Protein AF-A0A2S1QXZ1-F1 (afdb_monomer)

pLDDT: mean 86.55, std 16.39, range [39.97, 98.62]

Structure (mmCIF, N/CA/C/O backbone):
data_AF-A0A2S1QXZ1-F1
#
_entry.id   AF-A0A2S1QXZ1-F1
#
loop_
_atom_site.group_PDB
_atom_site.id
_atom_site.type_symbol
_atom_site.label_atom_id
_atom_site.label_alt_id
_atom_site.label_comp_id
_atom_site.label_asym_id
_atom_site.label_entity_id
_atom_site.label_seq_id
_atom_site.pdbx_PDB_ins_code
_atom_site.Cartn_x
_atom_site.Cartn_y
_atom_site.Cartn_z
_atom_site.occupancy
_atom_site.B_iso_or_equiv
_atom_site.auth_seq_id
_atom_site.auth_comp_id
_atom_site.auth_asym_id
_atom_site.auth_atom_id
_atom_site.pdbx_PDB_model_num
ATOM 1 N N . MET A 1 1 ? -5.446 31.693 -59.167 1.00 41.53 1 MET A N 1
ATOM 2 C CA . MET A 1 1 ? -4.402 30.738 -58.726 1.00 41.53 1 MET A CA 1
ATOM 3 C C . MET A 1 1 ? -4.075 31.096 -57.277 1.00 41.53 1 MET A C 1
ATOM 5 O O . MET A 1 1 ? -3.533 32.164 -57.066 1.00 41.53 1 MET A O 1
ATOM 9 N N . LYS A 1 2 ? -4.821 30.579 -56.292 1.00 39.97 2 LYS A N 1
ATOM 10 C CA . LYS A 1 2 ? -4.538 29.397 -55.444 1.00 39.97 2 LYS A CA 1
ATOM 11 C C . LYS A 1 2 ? -3.137 29.384 -54.799 1.00 39.97 2 LYS A C 1
ATOM 13 O O . LYS A 1 2 ? -2.196 29.032 -55.491 1.00 39.97 2 LYS A O 1
ATOM 18 N N . ALA A 1 3 ? -3.135 29.653 -53.481 1.00 48.12 3 ALA A N 1
ATOM 19 C CA . ALA A 1 3 ? -2.225 29.209 -5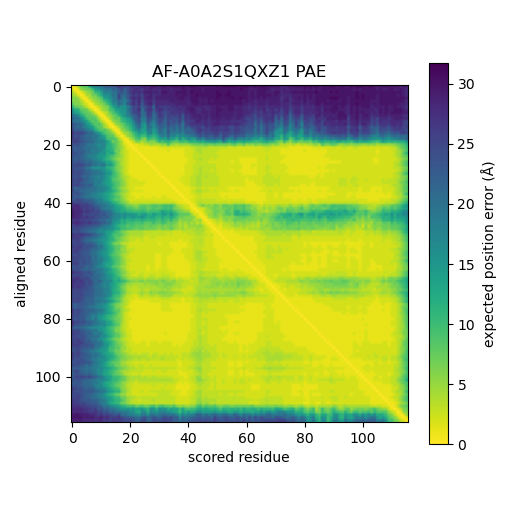2.405 1.00 48.12 3 ALA A CA 1
ATOM 20 C C . ALA A 1 3 ? -0.725 29.562 -52.553 1.00 48.12 3 ALA A C 1
ATOM 22 O O . ALA A 1 3 ? -0.157 29.473 -53.624 1.00 48.12 3 ALA A O 1
ATOM 23 N N . LEU A 1 4 ? -0.006 29.965 -51.503 1.00 47.50 4 LEU A N 1
ATOM 24 C CA . LEU A 1 4 ? 0.297 29.094 -50.370 1.00 47.50 4 LEU A CA 1
ATOM 25 C C . LEU A 1 4 ? 0.795 29.924 -49.175 1.00 47.50 4 LEU A C 1
ATOM 27 O O . LEU A 1 4 ? 1.875 30.509 -49.207 1.00 47.50 4 LEU A O 1
ATOM 31 N N . LEU A 1 5 ? -0.010 29.961 -48.117 1.00 52.53 5 LEU A N 1
ATOM 32 C CA . LEU A 1 5 ? 0.361 30.482 -46.807 1.00 52.53 5 LEU A CA 1
ATOM 33 C C . LEU A 1 5 ? 1.193 29.381 -46.137 1.00 52.53 5 LEU A C 1
ATOM 35 O O . LEU A 1 5 ? 0.635 28.396 -45.657 1.00 52.53 5 LEU A O 1
ATOM 39 N N . ILE A 1 6 ? 2.523 29.482 -46.189 1.00 51.19 6 ILE A N 1
ATOM 40 C CA . ILE A 1 6 ? 3.402 28.535 -45.493 1.00 51.19 6 ILE A CA 1
ATOM 41 C C . ILE A 1 6 ? 3.385 28.920 -44.016 1.00 51.19 6 ILE A C 1
ATOM 43 O O . ILE A 1 6 ? 4.242 29.643 -43.517 1.00 51.19 6 ILE A O 1
ATOM 47 N N . LEU A 1 7 ? 2.352 28.452 -43.321 1.00 52.34 7 LEU A N 1
ATOM 48 C CA . LEU A 1 7 ? 2.363 28.347 -41.876 1.00 52.34 7 LEU A CA 1
ATOM 49 C C . LEU A 1 7 ? 3.384 27.250 -41.558 1.00 52.34 7 LEU A C 1
ATOM 51 O O . LEU A 1 7 ? 3.068 26.062 -41.627 1.00 52.34 7 LEU A O 1
ATOM 55 N N . THR A 1 8 ? 4.637 27.624 -41.297 1.00 55.41 8 THR A N 1
ATOM 56 C CA . THR A 1 8 ? 5.618 26.698 -40.726 1.00 55.41 8 THR A CA 1
ATOM 57 C C . THR A 1 8 ? 5.148 26.378 -39.316 1.00 55.41 8 THR A C 1
ATOM 59 O O . THR A 1 8 ? 5.546 27.016 -38.342 1.00 55.41 8 THR A O 1
ATOM 62 N N . PHE A 1 9 ? 4.241 25.412 -39.218 1.00 57.56 9 PHE A N 1
ATOM 63 C CA . PHE A 1 9 ? 3.970 24.682 -37.999 1.00 57.56 9 PHE A CA 1
ATOM 64 C C . PHE A 1 9 ? 5.276 23.954 -37.696 1.00 57.56 9 PHE A C 1
ATOM 66 O O . PHE A 1 9 ? 5.521 22.855 -38.190 1.00 57.56 9 PHE A O 1
ATOM 73 N N . SER A 1 10 ? 6.186 24.654 -37.012 1.00 56.97 10 SER A N 1
ATOM 74 C CA . SER A 1 10 ? 7.363 24.044 -36.420 1.00 56.97 10 SER A CA 1
ATOM 75 C C . SER A 1 10 ? 6.814 22.905 -35.587 1.00 56.97 10 SER A C 1
ATOM 77 O O . SER A 1 10 ? 6.115 23.132 -34.598 1.00 56.97 10 SER A O 1
ATOM 79 N N . LEU A 1 11 ? 7.018 21.689 -36.087 1.00 56.72 11 LEU A N 1
ATOM 80 C CA . LEU A 1 11 ? 6.683 20.455 -35.417 1.00 56.72 11 LEU A CA 1
ATOM 81 C C . LEU A 1 11 ? 7.609 20.409 -34.203 1.00 56.72 11 LEU A C 1
ATOM 83 O O . LEU A 1 11 ? 8.670 19.793 -34.232 1.00 56.72 11 LEU A O 1
ATOM 87 N N . MET A 1 12 ? 7.250 21.150 -33.155 1.00 63.59 12 MET A N 1
ATOM 88 C CA . MET A 1 12 ? 7.817 20.976 -31.837 1.00 63.59 12 MET A CA 1
ATOM 89 C C . MET A 1 12 ? 7.327 19.596 -31.425 1.00 63.59 12 MET A C 1
ATOM 91 O O . MET A 1 12 ? 6.223 19.430 -30.909 1.00 63.59 12 MET A O 1
ATOM 95 N N . ILE A 1 13 ? 8.119 18.585 -31.782 1.00 64.44 13 ILE A N 1
ATOM 96 C CA . ILE A 1 13 ? 8.045 17.259 -31.199 1.00 64.44 13 ILE A CA 1
ATOM 97 C C . ILE A 1 13 ? 8.297 17.531 -29.724 1.00 64.44 13 ILE A C 1
ATOM 99 O O . ILE A 1 13 ? 9.444 17.663 -29.303 1.00 64.44 13 ILE A O 1
ATOM 103 N N . LEU A 1 14 ? 7.222 17.741 -28.962 1.00 61.06 14 LEU A N 1
ATOM 104 C CA . LEU A 1 14 ? 7.302 17.711 -27.518 1.00 61.06 14 LEU A CA 1
ATOM 105 C C . LEU A 1 14 ? 7.886 16.335 -27.229 1.00 61.06 14 LEU A C 1
ATOM 107 O O . LEU A 1 14 ? 7.266 15.339 -27.624 1.00 61.06 14 LEU A O 1
ATOM 111 N N . PRO A 1 15 ? 9.087 16.238 -26.642 1.00 58.28 15 PRO A N 1
ATOM 112 C CA . PRO A 1 15 ? 9.522 14.953 -26.164 1.00 58.28 15 PRO A CA 1
ATOM 113 C C . PRO A 1 15 ? 8.444 14.532 -25.171 1.00 58.28 15 PRO A C 1
ATOM 115 O O . PRO A 1 15 ? 8.251 15.169 -24.134 1.00 58.28 15 PRO A O 1
ATOM 118 N N . VAL A 1 16 ? 7.690 13.490 -25.522 1.00 62.56 16 VAL A N 1
ATOM 119 C CA . VAL A 1 16 ? 6.912 12.727 -24.555 1.00 62.56 16 VAL A CA 1
ATOM 120 C C . VAL A 1 16 ? 7.963 12.021 -23.713 1.00 62.56 16 VAL A C 1
ATOM 122 O O . VAL A 1 16 ? 8.245 10.838 -23.875 1.00 62.56 16 VAL A O 1
ATOM 125 N N . PHE A 1 17 ? 8.638 12.787 -22.859 1.00 58.53 17 PHE A N 1
ATOM 126 C CA . PHE A 1 17 ? 9.287 12.222 -21.707 1.00 58.53 17 PHE A CA 1
ATOM 127 C C . PHE A 1 17 ? 8.128 11.646 -20.911 1.00 58.53 17 PHE A C 1
ATOM 129 O O . PHE A 1 17 ? 7.268 12.383 -20.428 1.00 58.53 17 PHE A O 1
ATOM 136 N 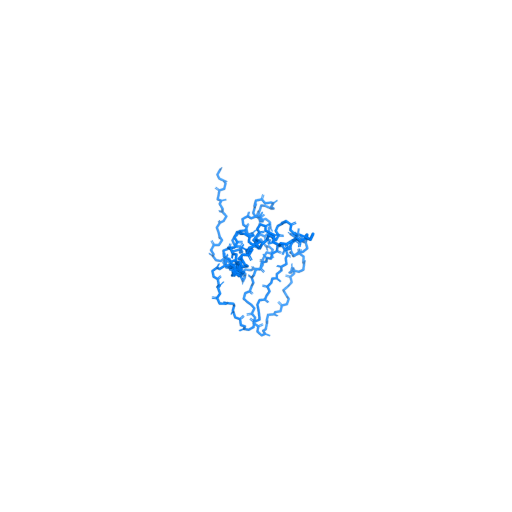N . ALA A 1 18 ? 8.033 10.320 -20.886 1.00 66.19 18 ALA A N 1
ATOM 137 C CA . ALA A 1 18 ? 7.174 9.633 -19.947 1.00 66.19 18 ALA A CA 1
ATO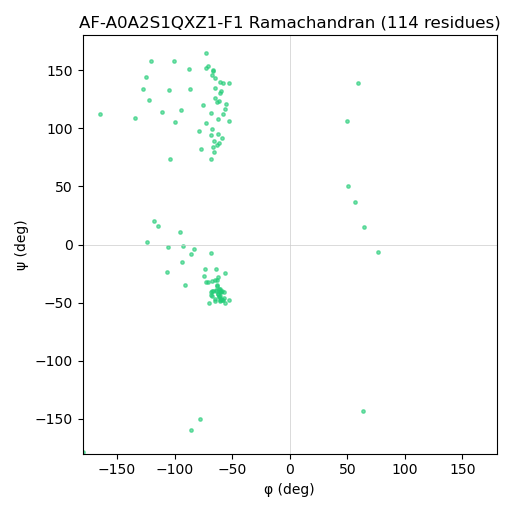M 138 C C . ALA A 1 18 ? 7.695 10.000 -18.553 1.00 66.19 18 ALA A C 1
ATOM 140 O O . ALA A 1 18 ? 8.604 9.361 -18.035 1.00 66.19 18 ALA A O 1
ATOM 141 N N . GLN A 1 19 ? 7.206 11.114 -18.007 1.00 66.62 19 GLN A N 1
ATOM 142 C CA . GLN A 1 19 ? 7.528 11.536 -16.658 1.00 66.62 19 GLN A CA 1
ATOM 143 C C . GLN A 1 19 ? 7.025 10.437 -15.724 1.00 66.62 19 GLN A C 1
ATOM 145 O O . GLN A 1 19 ? 5.850 10.058 -15.787 1.00 66.62 19 GLN A O 1
ATOM 150 N N . GLU A 1 20 ? 7.923 9.882 -14.907 1.00 80.38 20 GLU A N 1
ATOM 151 C CA . GLU A 1 20 ? 7.519 8.933 -13.876 1.00 80.38 20 GLU A CA 1
ATOM 152 C C . GLU A 1 20 ? 6.544 9.634 -12.929 1.00 80.38 20 GLU A C 1
ATOM 154 O O . GLU A 1 20 ? 6.786 10.759 -12.487 1.00 80.38 20 GLU A O 1
ATOM 159 N N . ARG A 1 21 ? 5.406 8.988 -12.673 1.00 91.00 21 ARG A N 1
ATOM 160 C CA . ARG A 1 21 ? 4.393 9.522 -11.760 1.00 91.00 21 ARG A CA 1
ATOM 161 C C . ARG A 1 21 ? 4.871 9.401 -10.327 1.00 91.00 21 ARG A C 1
ATOM 163 O O . ARG A 1 21 ? 5.585 8.455 -9.996 1.00 91.00 21 ARG A O 1
ATOM 170 N N . THR A 1 22 ? 4.409 10.300 -9.468 1.00 96.56 22 THR A N 1
ATOM 171 C CA . THR A 1 22 ? 4.585 10.117 -8.023 1.00 96.56 22 THR A CA 1
ATOM 172 C C . THR A 1 22 ? 3.667 9.011 -7.496 1.00 96.56 22 THR A C 1
ATOM 174 O O . THR A 1 22 ? 2.718 8.585 -8.170 1.00 96.56 22 THR A O 1
ATOM 177 N N . ALA A 1 23 ? 3.947 8.525 -6.285 1.00 97.94 23 ALA A N 1
ATOM 178 C CA . ALA A 1 23 ? 3.114 7.522 -5.630 1.00 97.94 23 ALA A CA 1
ATOM 179 C C . ALA A 1 23 ? 1.673 8.027 -5.443 1.00 97.94 23 ALA A C 1
ATOM 181 O O . ALA A 1 23 ? 0.724 7.293 -5.710 1.00 97.94 23 ALA A O 1
ATOM 182 N N . GLU A 1 24 ? 1.507 9.300 -5.085 1.00 98.25 24 GLU A N 1
ATOM 183 C CA . GLU A 1 24 ? 0.223 9.977 -4.890 1.00 98.25 24 GLU A CA 1
ATOM 184 C C . GLU A 1 24 ? -0.574 10.072 -6.192 1.00 98.25 24 GLU A C 1
ATOM 186 O O . GLU A 1 24 ? -1.766 9.754 -6.228 1.00 98.25 24 GLU A O 1
ATOM 191 N N . GLU A 1 25 ? 0.075 10.481 -7.286 1.00 97.94 25 GLU A N 1
ATOM 192 C CA . GLU A 1 25 ? -0.564 10.574 -8.599 1.00 97.94 25 GLU A CA 1
ATOM 193 C C . GLU A 1 25 ? -1.043 9.208 -9.085 1.00 97.94 25 GLU A C 1
ATOM 195 O O . GLU A 1 25 ? -2.149 9.083 -9.623 1.00 97.94 25 GLU A O 1
ATOM 200 N N . GLN A 1 26 ? -0.216 8.177 -8.898 1.00 97.94 26 GLN A N 1
ATOM 201 C CA . GLN A 1 26 ? -0.572 6.818 -9.270 1.00 97.94 26 GLN A CA 1
ATOM 202 C C . GLN A 1 26 ? -1.691 6.274 -8.372 1.00 97.94 26 GLN A C 1
ATOM 204 O O . GLN A 1 26 ? -2.658 5.722 -8.897 1.00 97.94 26 GLN A O 1
ATOM 209 N N . PHE A 1 27 ? -1.622 6.494 -7.056 1.00 98.50 27 PHE A N 1
ATOM 210 C CA . PHE A 1 27 ? -2.660 6.094 -6.104 1.00 98.50 27 PHE A CA 1
ATOM 211 C C . PHE A 1 27 ? -4.013 6.727 -6.445 1.00 98.50 27 PHE A C 1
ATOM 213 O O . PHE A 1 27 ? -5.010 6.015 -6.565 1.00 98.50 27 PHE A O 1
ATOM 220 N N . ARG A 1 28 ? -4.053 8.040 -6.714 1.00 98.31 28 ARG A N 1
ATOM 221 C CA . ARG A 1 28 ? -5.279 8.739 -7.134 1.00 98.31 28 ARG A CA 1
ATOM 222 C C . ARG A 1 28 ? -5.884 8.117 -8.393 1.00 98.31 28 ARG A C 1
ATOM 224 O O . ARG A 1 28 ? -7.087 7.875 -8.444 1.00 98.31 28 ARG A O 1
ATOM 231 N N . ARG A 1 29 ? -5.060 7.828 -9.405 1.00 97.81 29 ARG A N 1
ATOM 232 C CA . ARG A 1 29 ? -5.541 7.173 -10.632 1.00 97.81 29 ARG A CA 1
ATOM 233 C C . ARG A 1 29 ? -6.071 5.768 -10.366 1.00 97.81 29 ARG A C 1
ATOM 235 O O . ARG A 1 29 ? -7.055 5.377 -10.984 1.00 97.81 29 ARG A O 1
ATOM 242 N N . ASP A 1 30 ? -5.430 4.991 -9.503 1.00 98.31 30 ASP A N 1
ATOM 243 C CA . ASP A 1 30 ? -5.897 3.637 -9.194 1.00 98.31 30 ASP A CA 1
ATOM 244 C C . ASP A 1 30 ? -7.183 3.646 -8.362 1.00 98.31 30 ASP A C 1
ATOM 246 O O . ASP A 1 30 ? -8.037 2.783 -8.557 1.00 98.31 30 ASP A O 1
ATOM 250 N N . MET A 1 31 ? -7.369 4.650 -7.503 1.00 98.00 31 MET A N 1
ATOM 251 C CA . MET A 1 31 ? -8.638 4.907 -6.820 1.00 98.00 31 MET A CA 1
ATOM 252 C C . MET A 1 31 ? -9.765 5.200 -7.821 1.00 98.00 31 MET A C 1
ATOM 254 O O . MET A 1 31 ? -10.828 4.590 -7.730 1.00 98.00 31 MET A O 1
ATOM 258 N N . GLU A 1 32 ? -9.524 6.076 -8.805 1.00 98.00 32 GLU A N 1
ATOM 259 C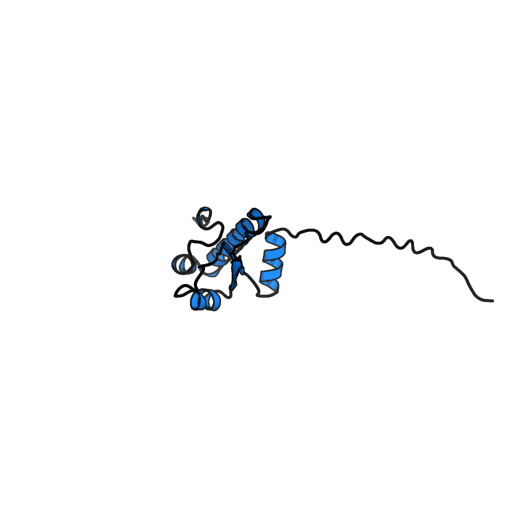 CA . GLU A 1 32 ? -10.490 6.417 -9.868 1.00 98.00 32 GLU A CA 1
ATOM 260 C C . GLU A 1 32 ? -10.850 5.218 -10.755 1.00 98.00 32 GLU A C 1
ATOM 262 O O . GLU A 1 32 ? -11.989 5.092 -11.194 1.00 98.00 32 GLU A O 1
ATOM 267 N N . ASN A 1 33 ? -9.890 4.327 -11.008 1.00 97.88 33 ASN A N 1
ATOM 268 C CA . ASN A 1 33 ? -10.087 3.149 -11.855 1.00 97.88 33 ASN A CA 1
ATOM 269 C C . ASN A 1 33 ? -10.501 1.891 -11.076 1.00 97.88 33 ASN A C 1
ATOM 271 O O . ASN A 1 33 ? -10.699 0.846 -11.690 1.00 97.88 33 ASN A O 1
ATOM 275 N N . HIS A 1 34 ? -10.620 1.966 -9.747 1.00 96.94 34 HIS A N 1
ATOM 276 C CA . HIS A 1 34 ? -10.867 0.818 -8.867 1.00 96.94 34 HIS A CA 1
ATOM 277 C C . HIS A 1 34 ? -9.813 -0.303 -8.986 1.00 96.94 34 HIS A C 1
ATOM 279 O O . HIS A 1 34 ? -10.138 -1.485 -8.890 1.00 96.94 34 HIS A O 1
ATOM 285 N N . THR A 1 35 ? -8.541 0.060 -9.178 1.00 97.81 35 THR A N 1
ATOM 286 C CA . THR A 1 35 ? -7.413 -0.865 -9.410 1.00 97.81 35 THR A CA 1
ATOM 287 C C . THR A 1 35 ? -6.324 -0.821 -8.334 1.00 97.81 35 THR A C 1
ATOM 289 O O . THR A 1 35 ? -5.192 -1.242 -8.601 1.00 97.81 35 THR A O 1
ATOM 292 N N . VAL A 1 36 ? -6.652 -0.319 -7.138 1.00 98.50 36 VAL A N 1
ATOM 293 C CA . VAL A 1 36 ? -5.728 -0.108 -6.007 1.00 98.50 36 VAL A CA 1
ATOM 294 C C . VAL A 1 36 ? -4.950 -1.375 -5.658 1.00 98.50 36 VAL A C 1
ATOM 296 O O . VAL A 1 36 ? -5.493 -2.486 -5.653 1.00 98.50 36 VAL A O 1
ATOM 299 N N . LYS A 1 37 ? -3.657 -1.203 -5.367 1.00 98.31 37 LYS A N 1
ATOM 300 C CA . LYS A 1 37 ? -2.730 -2.309 -5.108 1.00 98.31 37 LYS A CA 1
ATOM 301 C C . LYS A 1 37 ? -2.102 -2.228 -3.726 1.00 98.31 37 LYS A C 1
ATOM 303 O O . LYS A 1 37 ? -1.995 -1.156 -3.158 1.00 98.31 37 LYS A O 1
ATOM 308 N N . ILE A 1 38 ? -1.627 -3.355 -3.217 1.00 98.31 38 ILE A N 1
ATOM 309 C CA . ILE A 1 38 ? -0.619 -3.377 -2.156 1.00 98.31 38 ILE A CA 1
ATOM 310 C C . ILE A 1 38 ? 0.578 -4.157 -2.672 1.00 98.31 38 ILE A C 1
ATOM 312 O O . ILE A 1 38 ? 0.450 -5.300 -3.115 1.00 98.31 38 ILE A O 1
ATOM 316 N N . TYR A 1 39 ? 1.740 -3.523 -2.631 1.00 97.69 39 TYR A N 1
ATOM 317 C CA . TYR A 1 39 ? 2.981 -4.060 -3.156 1.00 97.69 39 TYR A CA 1
ATOM 318 C C . TYR A 1 39 ? 3.704 -4.925 -2.122 1.00 97.69 39 TYR A C 1
ATOM 320 O O . TYR A 1 39 ? 3.867 -4.540 -0.962 1.00 97.69 39 TYR A O 1
ATOM 328 N N . ILE A 1 40 ? 4.168 -6.091 -2.567 1.00 95.44 40 ILE A N 1
ATOM 329 C CA . ILE A 1 40 ? 4.901 -7.074 -1.763 1.00 95.44 40 ILE A CA 1
ATOM 330 C C . ILE A 1 40 ? 6.193 -7.425 -2.497 1.00 95.44 40 ILE A C 1
ATOM 332 O O . ILE A 1 40 ? 6.168 -7.706 -3.699 1.00 95.44 40 ILE A O 1
ATOM 336 N N . LEU A 1 41 ? 7.321 -7.441 -1.782 1.00 92.75 41 LEU A N 1
ATOM 337 C CA . LEU A 1 41 ? 8.531 -8.088 -2.286 1.00 92.75 41 LEU A CA 1
ATOM 338 C C . LEU A 1 41 ? 8.318 -9.599 -2.207 1.00 92.75 41 LEU A C 1
ATOM 340 O O . LEU A 1 41 ? 8.329 -10.171 -1.120 1.00 92.75 41 LEU A O 1
ATOM 344 N N . GLY A 1 42 ? 8.065 -10.234 -3.347 1.00 85.12 42 GLY A N 1
ATOM 345 C CA . GLY A 1 42 ? 7.964 -11.683 -3.404 1.00 85.12 42 GLY A CA 1
ATOM 346 C C . GLY A 1 42 ? 9.333 -12.333 -3.582 1.00 85.12 42 GLY A C 1
ATOM 347 O O . GLY A 1 42 ? 10.390 -11.773 -3.291 1.00 85.12 42 GLY A O 1
ATOM 348 N N . GLY A 1 43 ? 9.307 -13.566 -4.063 1.00 83.56 43 GLY A N 1
ATOM 349 C CA . GLY A 1 43 ? 10.493 -14.371 -4.300 1.00 83.56 43 GLY A CA 1
ATOM 350 C C . GLY A 1 43 ? 10.103 -15.730 -4.857 1.00 83.56 43 GLY A C 1
ATOM 351 O O . GLY A 1 43 ? 8.923 -16.019 -5.048 1.00 83.56 43 GLY A O 1
ATOM 352 N N . LEU A 1 44 ? 11.094 -16.586 -5.098 1.00 74.06 44 LEU A N 1
ATOM 353 C CA . LEU A 1 44 ? 10.895 -17.894 -5.736 1.00 74.06 44 LEU A CA 1
ATOM 354 C C . LEU A 1 44 ? 9.880 -18.793 -5.002 1.00 74.06 44 LEU A C 1
ATOM 356 O O . LEU A 1 44 ? 9.283 -19.676 -5.609 1.00 74.06 44 LEU A O 1
ATOM 360 N N . MET A 1 45 ? 9.692 -18.566 -3.701 1.00 75.94 45 MET A N 1
ATOM 361 C CA . MET A 1 45 ? 8.831 -19.359 -2.823 1.00 75.94 45 MET A CA 1
ATOM 362 C C . MET A 1 45 ? 7.625 -18.579 -2.284 1.00 75.94 45 MET A C 1
ATOM 364 O O . MET A 1 45 ? 7.017 -19.026 -1.312 1.00 75.94 45 MET A O 1
ATOM 368 N N . ASP A 1 46 ? 7.269 -17.428 -2.865 1.00 78.88 46 ASP A N 1
ATOM 369 C CA . ASP A 1 46 ? 6.073 -16.705 -2.419 1.00 78.88 46 ASP A CA 1
ATOM 370 C C . ASP A 1 46 ? 4.815 -17.507 -2.780 1.00 78.88 46 ASP A C 1
ATOM 372 O O . ASP A 1 46 ? 4.496 -17.739 -3.947 1.00 78.88 46 ASP A O 1
ATOM 376 N N . ARG A 1 47 ? 4.122 -17.988 -1.746 1.00 82.06 47 ARG A N 1
ATOM 377 C CA . ARG A 1 47 ? 2.880 -18.757 -1.863 1.00 82.06 47 ARG A CA 1
ATOM 378 C C . ARG A 1 47 ? 1.688 -17.841 -1.594 1.00 82.06 47 ARG A C 1
ATOM 380 O O . ARG A 1 47 ? 1.807 -16.799 -0.945 1.00 82.06 47 ARG A O 1
ATOM 387 N N . ILE A 1 48 ? 0.518 -18.230 -2.093 1.00 83.88 48 ILE A N 1
ATOM 388 C CA . ILE A 1 48 ? -0.746 -17.607 -1.679 1.00 83.88 48 ILE A CA 1
ATOM 389 C C . ILE A 1 48 ? -0.941 -17.929 -0.195 1.00 83.88 48 ILE A C 1
ATOM 391 O O . ILE A 1 48 ? -0.836 -19.095 0.190 1.00 83.88 48 ILE A O 1
ATOM 395 N N . ARG A 1 49 ? -1.157 -16.900 0.631 1.00 86.25 49 ARG A N 1
ATOM 396 C CA . ARG A 1 49 ? -1.447 -17.078 2.059 1.00 86.25 49 ARG A CA 1
ATOM 397 C C . ARG A 1 49 ? -2.942 -17.259 2.291 1.00 86.25 49 ARG A C 1
ATOM 399 O O . ARG A 1 49 ? -3.761 -16.716 1.548 1.00 86.25 49 ARG A O 1
ATOM 406 N N . ASP A 1 50 ? -3.284 -17.982 3.349 1.00 88.44 50 ASP A N 1
ATOM 407 C CA . ASP A 1 50 ? -4.669 -18.093 3.799 1.00 88.44 50 ASP A CA 1
ATOM 408 C C . ASP A 1 50 ? -5.231 -16.697 4.108 1.00 88.44 50 ASP A C 1
ATOM 410 O O . ASP A 1 50 ? -4.526 -15.832 4.630 1.00 88.44 50 ASP A O 1
ATOM 414 N N . GLY A 1 51 ? -6.484 -16.453 3.720 1.00 91.81 51 GLY A N 1
ATOM 415 C CA . GLY A 1 51 ? -7.142 -15.150 3.868 1.00 91.81 51 GLY A CA 1
ATOM 416 C C . GLY A 1 51 ? -6.724 -14.083 2.846 1.00 91.81 51 GLY A C 1
ATOM 417 O O . GLY A 1 51 ? -7.350 -13.029 2.786 1.00 91.81 51 GLY A O 1
ATOM 418 N N . GLU A 1 52 ? -5.731 -14.338 1.984 1.00 92.75 52 GLU A N 1
ATOM 419 C CA . GLU A 1 52 ? -5.280 -13.363 0.978 1.00 92.75 52 GLU A CA 1
ATOM 420 C C . GLU A 1 52 ? -6.375 -13.039 -0.053 1.00 92.75 52 GLU A C 1
ATOM 422 O O . GLU A 1 52 ? -6.536 -11.889 -0.461 1.00 92.75 52 GLU A O 1
ATOM 427 N N . ALA A 1 53 ? -7.140 -14.047 -0.481 1.00 94.88 53 ALA A N 1
ATOM 428 C CA . ALA A 1 53 ? -8.263 -13.855 -1.398 1.00 94.88 53 ALA A CA 1
ATOM 429 C C . ALA A 1 53 ? -9.406 -13.069 -0.738 1.00 94.88 53 ALA A C 1
ATOM 431 O O . ALA A 1 53 ? -9.981 -12.177 -1.365 1.00 94.88 53 ALA A O 1
ATOM 432 N N . ASP A 1 54 ? -9.689 -13.363 0.532 1.00 96.56 54 ASP A N 1
ATOM 433 C CA . ASP A 1 54 ? -10.738 -12.690 1.295 1.00 96.56 54 ASP A CA 1
ATOM 434 C C . ASP A 1 54 ? -10.372 -11.227 1.549 1.00 96.56 54 ASP A C 1
ATOM 436 O O . ASP A 1 54 ? -11.189 -10.356 1.285 1.00 96.56 54 ASP A O 1
ATOM 440 N N . PHE A 1 55 ? -9.126 -10.924 1.934 1.00 97.50 55 PHE A N 1
ATOM 441 C CA . PHE A 1 55 ? -8.651 -9.543 2.079 1.00 97.50 55 PHE A CA 1
ATOM 442 C C . PHE A 1 55 ? 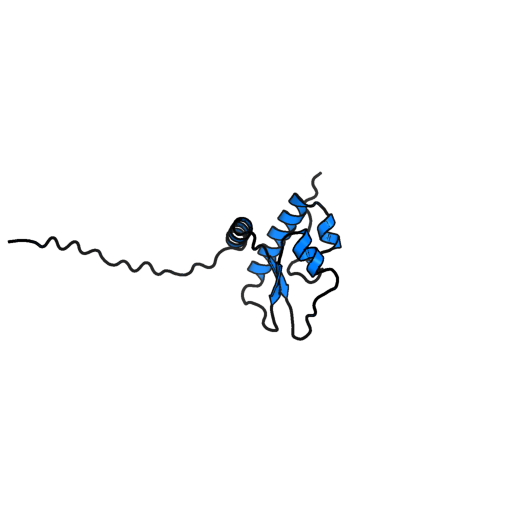-8.822 -8.746 0.780 1.00 97.50 55 PHE A C 1
ATOM 444 O O . PHE A 1 55 ? -9.383 -7.649 0.781 1.00 97.50 55 PHE A O 1
ATOM 451 N N . GLN A 1 56 ? -8.356 -9.299 -0.345 1.00 97.00 56 GLN A N 1
ATOM 452 C CA . GLN A 1 56 ? -8.432 -8.615 -1.636 1.00 97.00 56 GLN A CA 1
ATOM 453 C C . GLN A 1 56 ? -9.880 -8.319 -2.043 1.00 97.00 56 GLN A C 1
ATOM 455 O O . GLN A 1 56 ? -10.179 -7.230 -2.538 1.00 97.00 56 GLN A O 1
ATOM 460 N N . LYS A 1 57 ? -10.789 -9.267 -1.788 1.00 97.25 57 LYS A N 1
ATOM 461 C CA . LYS A 1 57 ? -12.221 -9.122 -2.051 1.00 97.25 57 LYS A CA 1
ATOM 462 C C . LYS A 1 57 ? -12.890 -8.124 -1.102 1.00 97.25 57 LYS A C 1
ATOM 464 O O . LYS A 1 57 ? -13.589 -7.234 -1.577 1.00 97.25 57 LYS A O 1
ATOM 469 N N . ASP A 1 58 ? -12.678 -8.266 0.205 1.00 97.19 58 ASP A N 1
ATOM 470 C CA . ASP A 1 58 ? -13.312 -7.459 1.256 1.00 97.19 58 ASP A CA 1
ATOM 471 C C . ASP A 1 58 ? -12.979 -5.969 1.105 1.00 97.19 58 ASP A C 1
ATOM 473 O O . ASP A 1 58 ? -13.837 -5.112 1.317 1.00 97.19 58 ASP A O 1
ATOM 477 N N . TYR A 1 59 ? -11.740 -5.659 0.710 1.00 97.81 59 TYR A N 1
ATOM 478 C CA . TYR A 1 59 ? -11.246 -4.284 0.631 1.00 97.81 59 TYR A CA 1
ATOM 479 C C . TYR A 1 59 ? -11.131 -3.735 -0.796 1.00 97.81 59 TYR A C 1
ATOM 481 O O . TYR A 1 59 ? -10.794 -2.562 -0.962 1.00 97.81 59 TYR A O 1
ATOM 489 N N . ASN A 1 60 ? -11.447 -4.544 -1.816 1.00 97.44 60 ASN A N 1
ATOM 490 C CA . ASN A 1 60 ? -11.260 -4.226 -3.236 1.00 97.44 60 ASN A CA 1
ATOM 491 C C . ASN A 1 60 ? -9.832 -3.736 -3.546 1.00 97.44 60 ASN A C 1
ATOM 493 O O . ASN A 1 60 ? -9.618 -2.681 -4.147 1.00 97.44 60 ASN A O 1
ATOM 497 N N . ILE A 1 61 ? -8.850 -4.509 -3.087 1.00 98.12 61 ILE A N 1
ATOM 498 C CA . ILE A 1 61 ? -7.419 -4.258 -3.267 1.00 98.12 61 ILE A CA 1
ATOM 499 C C . ILE A 1 61 ? -6.798 -5.485 -3.915 1.00 98.12 61 ILE A C 1
ATOM 501 O O . ILE A 1 61 ? -7.177 -6.604 -3.607 1.00 98.12 61 ILE A O 1
ATOM 505 N N . THR A 1 62 ? -5.818 -5.295 -4.793 1.00 97.81 62 THR A N 1
ATOM 506 C CA . THR A 1 62 ? -5.029 -6.405 -5.349 1.00 97.81 62 THR A CA 1
ATOM 507 C C . THR A 1 62 ? -3.639 -6.450 -4.728 1.00 97.81 62 THR A C 1
ATOM 509 O O . THR A 1 62 ? -2.936 -5.441 -4.713 1.00 97.81 62 THR A O 1
ATOM 512 N N . TYR A 1 63 ? -3.175 -7.619 -4.293 1.00 96.75 63 TYR A N 1
ATOM 513 C CA . TYR A 1 63 ? -1.764 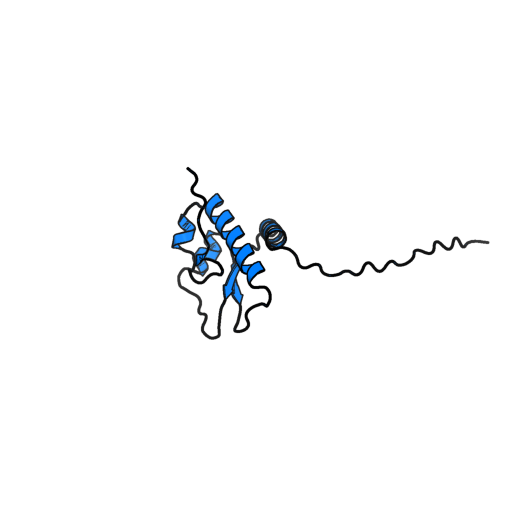-7.780 -3.959 1.00 96.75 63 TYR A CA 1
ATOM 514 C C . TYR A 1 63 ? -0.928 -7.879 -5.230 1.00 96.75 63 TYR A C 1
ATOM 516 O O . TYR A 1 63 ? -1.102 -8.783 -6.047 1.00 96.75 63 TYR A O 1
ATOM 524 N N . TYR A 1 64 ? 0.010 -6.950 -5.388 1.00 95.62 64 TYR A N 1
ATOM 525 C CA . TYR A 1 64 ? 1.008 -7.004 -6.442 1.00 95.62 64 TYR A CA 1
ATOM 526 C C . TYR A 1 64 ? 2.310 -7.552 -5.869 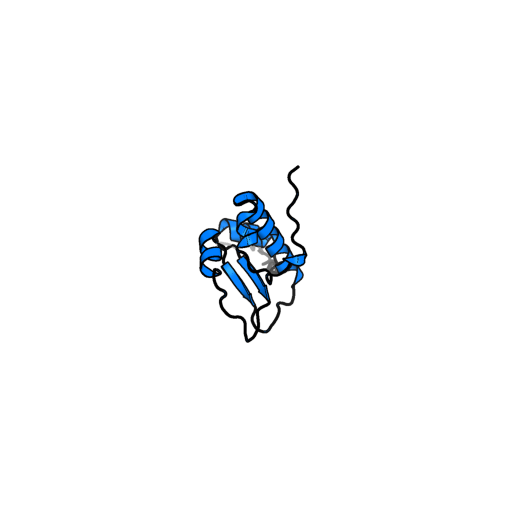1.00 95.62 64 TYR A C 1
ATOM 528 O O . TYR A 1 64 ? 3.035 -6.869 -5.142 1.00 95.62 64 TYR A O 1
ATOM 536 N N . LYS A 1 65 ? 2.597 -8.806 -6.204 1.00 93.19 65 LYS A N 1
ATOM 537 C CA . LYS A 1 65 ? 3.789 -9.522 -5.755 1.00 93.19 65 LYS A CA 1
ATOM 538 C C . LYS A 1 65 ? 4.885 -9.381 -6.799 1.00 93.19 65 LYS A C 1
ATOM 540 O O . LYS A 1 65 ? 4.741 -9.859 -7.924 1.00 93.19 65 LYS A O 1
ATOM 545 N N . PHE A 1 66 ? 5.980 -8.726 -6.433 1.00 92.81 66 PHE A N 1
ATOM 546 C CA . PHE A 1 66 ? 7.183 -8.760 -7.257 1.00 92.81 66 PHE A CA 1
ATOM 547 C C . PHE A 1 66 ? 7.770 -10.173 -7.275 1.00 92.81 66 PHE A C 1
ATOM 549 O O . PHE A 1 66 ? 7.627 -10.929 -6.319 1.00 92.81 66 PHE A O 1
ATOM 556 N N . GLY A 1 67 ? 8.426 -10.536 -8.376 1.00 89.50 67 GLY A N 1
ATOM 557 C CA . GLY A 1 67 ? 9.148 -11.803 -8.475 1.00 89.50 67 GLY A CA 1
ATOM 558 C C . GLY A 1 67 ? 10.499 -11.756 -7.756 1.00 89.50 67 GLY A C 1
ATOM 559 O O . GLY A 1 67 ? 10.710 -10.993 -6.821 1.00 89.50 67 GLY A O 1
ATOM 560 N N . CYS A 1 68 ? 11.465 -12.532 -8.250 1.00 86.81 68 CYS A N 1
ATOM 561 C CA . CYS A 1 68 ? 12.830 -12.559 -7.700 1.00 86.81 68 CYS A CA 1
ATOM 562 C C . CYS A 1 68 ? 13.633 -11.264 -7.931 1.00 86.81 68 CYS A C 1
ATOM 564 O O . CYS A 1 68 ? 14.748 -11.144 -7.430 1.00 86.81 68 CYS A O 1
ATOM 566 N N . LEU A 1 69 ? 13.105 -10.323 -8.715 1.00 90.12 69 LEU A N 1
ATOM 567 C CA . LEU A 1 69 ? 13.745 -9.047 -9.007 1.00 90.12 69 LEU A CA 1
ATOM 568 C C . LEU A 1 69 ? 12.944 -7.934 -8.340 1.00 90.12 69 LEU A C 1
ATOM 570 O O . LEU A 1 69 ? 11.796 -7.676 -8.709 1.00 90.12 69 LEU A O 1
ATOM 574 N N . ALA A 1 70 ? 13.567 -7.287 -7.357 1.00 89.00 70 ALA A N 1
ATOM 575 C CA . ALA A 1 70 ? 13.031 -6.081 -6.752 1.00 89.00 70 ALA A CA 1
ATOM 576 C C . ALA A 1 70 ? 13.002 -4.945 -7.791 1.00 89.00 70 ALA A C 1
ATOM 578 O O . ALA A 1 70 ? 13.912 -4.848 -8.622 1.00 89.00 70 ALA A O 1
ATOM 579 N N . PRO A 1 71 ? 11.981 -4.076 -7.765 1.00 92.00 71 PRO A N 1
ATOM 580 C CA . PRO A 1 71 ? 11.954 -2.926 -8.649 1.00 92.00 71 PRO A CA 1
ATOM 581 C C . PRO A 1 71 ? 13.018 -1.897 -8.220 1.00 92.00 71 PRO A C 1
ATOM 583 O O . PRO A 1 71 ? 13.356 -1.815 -7.039 1.00 92.00 71 PRO A O 1
ATOM 586 N N . PRO A 1 72 ? 13.529 -1.071 -9.149 1.00 90.38 72 PRO A N 1
ATOM 587 C CA . PRO A 1 72 ? 14.617 -0.136 -8.854 1.00 90.38 72 PRO A CA 1
ATOM 588 C C . PRO A 1 72 ? 14.213 0.999 -7.896 1.00 90.38 72 PRO A C 1
ATOM 590 O O . PRO A 1 72 ? 15.038 1.461 -7.114 1.00 90.38 72 PRO A O 1
ATOM 593 N N . ASN A 1 73 ? 12.949 1.436 -7.923 1.00 93.12 73 ASN A N 1
ATOM 594 C CA . ASN A 1 73 ? 12.437 2.534 -7.098 1.00 93.12 73 ASN A CA 1
ATOM 595 C C . ASN A 1 73 ? 11.600 2.000 -5.925 1.00 93.12 73 ASN A C 1
ATOM 597 O O . ASN A 1 73 ? 10.375 2.068 -5.941 1.00 93.12 73 ASN A O 1
ATOM 601 N N . LEU A 1 74 ? 12.253 1.422 -4.913 1.00 95.12 74 LEU A N 1
ATOM 602 C CA . LEU A 1 74 ? 11.567 0.841 -3.748 1.00 95.12 74 LEU A CA 1
ATOM 603 C C . LEU A 1 74 ? 10.787 1.869 -2.914 1.00 95.12 74 LEU A C 1
ATOM 605 O O . LEU A 1 74 ? 9.765 1.516 -2.319 1.00 95.12 74 LEU A O 1
ATOM 609 N N . SER A 1 75 ? 11.247 3.124 -2.872 1.00 96.44 75 SER A N 1
ATOM 610 C CA . SER A 1 75 ? 10.556 4.203 -2.158 1.00 96.44 75 SER A CA 1
ATOM 611 C C . SER A 1 75 ? 9.172 4.452 -2.738 1.00 96.44 75 SER A C 1
ATOM 613 O O . SER A 1 75 ? 8.215 4.446 -1.980 1.00 96.44 75 SER A O 1
ATOM 615 N N . PHE A 1 76 ? 9.032 4.512 -4.067 1.00 97.56 76 PHE A N 1
ATOM 616 C CA . PHE A 1 76 ? 7.731 4.709 -4.712 1.00 97.56 76 PHE A CA 1
ATOM 617 C C . PHE A 1 76 ? 6.674 3.698 -4.237 1.00 97.56 76 PHE A C 1
ATOM 619 O O . PHE A 1 76 ? 5.564 4.079 -3.877 1.00 97.56 76 PHE A O 1
ATOM 626 N N . TYR A 1 77 ? 7.013 2.404 -4.201 1.00 97.81 77 TYR A N 1
ATOM 627 C CA . TYR A 1 77 ? 6.068 1.352 -3.799 1.00 97.81 77 TYR A CA 1
ATOM 628 C C . TYR A 1 77 ? 5.785 1.360 -2.295 1.00 97.81 77 TYR A C 1
ATOM 630 O O . TYR A 1 77 ? 4.674 1.039 -1.877 1.00 97.81 77 TYR A O 1
ATOM 638 N N . SER A 1 78 ? 6.782 1.737 -1.493 1.00 97.88 78 SER A N 1
ATOM 639 C CA . SER A 1 78 ? 6.629 1.919 -0.048 1.00 97.88 78 SER A CA 1
ATOM 640 C C . SER A 1 78 ? 5.680 3.077 0.261 1.00 97.88 78 SER A C 1
ATOM 642 O O . SER A 1 78 ? 4.740 2.905 1.031 1.00 97.88 78 SER A O 1
ATOM 644 N N . ASP A 1 79 ? 5.885 4.224 -0.385 1.00 98.31 79 ASP A N 1
ATOM 645 C CA . ASP A 1 79 ? 5.076 5.430 -0.202 1.00 98.31 79 ASP A CA 1
ATOM 646 C C . ASP A 1 79 ? 3.647 5.203 -0.713 1.00 98.31 79 ASP A C 1
ATOM 648 O O . ASP A 1 79 ? 2.679 5.542 -0.035 1.00 98.31 79 ASP A O 1
ATOM 652 N N . TYR A 1 80 ? 3.494 4.513 -1.850 1.00 98.56 80 TYR A N 1
ATOM 653 C CA . TYR A 1 80 ? 2.183 4.098 -2.349 1.00 98.56 80 TYR A CA 1
ATOM 654 C C . TYR A 1 80 ? 1.443 3.219 -1.334 1.00 98.56 80 TYR A C 1
ATOM 656 O O . TYR A 1 80 ? 0.270 3.458 -1.055 1.00 98.56 80 TYR A O 1
ATOM 664 N N . ASN A 1 81 ? 2.102 2.205 -0.761 1.00 98.62 81 ASN A N 1
ATOM 665 C CA . ASN A 1 81 ? 1.473 1.341 0.240 1.00 98.62 81 ASN A CA 1
ATOM 666 C C . ASN A 1 81 ? 1.004 2.130 1.468 1.00 98.62 81 ASN A C 1
ATOM 668 O O . ASN A 1 81 ? -0.098 1.880 1.949 1.00 98.62 81 ASN A O 1
ATOM 672 N N . LEU A 1 82 ? 1.788 3.104 1.943 1.00 98.38 82 LEU A N 1
ATOM 673 C CA . LEU A 1 82 ? 1.390 3.958 3.066 1.00 98.38 82 LEU A CA 1
ATOM 674 C C . LEU A 1 82 ? 0.113 4.758 2.759 1.00 98.38 82 LEU A C 1
ATOM 676 O O . LEU A 1 82 ? -0.777 4.810 3.605 1.00 98.38 82 LEU A O 1
ATOM 680 N N . LEU A 1 83 ? -0.032 5.294 1.540 1.00 98.50 83 LEU A N 1
ATOM 681 C CA . LEU A 1 83 ? -1.270 5.959 1.103 1.00 98.50 83 LEU A CA 1
ATOM 682 C C . LEU A 1 83 ? -2.472 5.002 1.112 1.00 98.50 83 LEU A C 1
ATOM 684 O O . LEU A 1 83 ? -3.584 5.375 1.489 1.00 98.50 83 LEU A O 1
ATOM 688 N N . VAL A 1 84 ? -2.255 3.744 0.721 1.00 98.56 84 VAL A N 1
ATOM 689 C CA . VAL A 1 84 ? -3.298 2.711 0.747 1.00 98.56 84 VAL A CA 1
ATOM 690 C C . VAL A 1 84 ? -3.677 2.344 2.179 1.00 98.56 84 VAL A C 1
ATOM 692 O O . VAL A 1 84 ? -4.863 2.193 2.463 1.00 98.56 84 VAL A O 1
ATOM 695 N N . PHE A 1 85 ? -2.709 2.231 3.090 1.00 98.12 85 PHE A N 1
ATOM 696 C CA . PHE A 1 85 ? -2.967 1.976 4.511 1.00 98.12 85 PHE A CA 1
ATOM 697 C C . PHE A 1 85 ? -3.761 3.117 5.141 1.00 98.12 85 PHE A C 1
ATOM 699 O O . PHE A 1 85 ? -4.740 2.873 5.841 1.00 98.12 85 PHE A O 1
ATOM 706 N N . GLU A 1 86 ? -3.418 4.363 4.818 1.00 97.50 86 GLU A N 1
ATOM 707 C CA . GLU A 1 86 ? -4.173 5.534 5.253 1.00 97.50 86 GLU A CA 1
ATOM 708 C C . GLU A 1 86 ? -5.616 5.505 4.731 1.00 97.50 86 GLU A C 1
ATOM 710 O O . GLU A 1 86 ? -6.565 5.729 5.487 1.00 97.50 86 GLU A O 1
ATOM 715 N N . PHE A 1 87 ? -5.808 5.166 3.454 1.00 97.50 87 PHE A N 1
ATOM 716 C CA . PHE A 1 87 ? -7.136 4.976 2.878 1.00 97.50 87 PHE A CA 1
ATOM 717 C C . PHE A 1 87 ? -7.926 3.870 3.586 1.00 97.50 87 PHE A C 1
ATOM 719 O O . PHE A 1 87 ? -9.096 4.069 3.929 1.00 97.50 87 PHE A O 1
ATOM 726 N N . LEU A 1 88 ? -7.296 2.719 3.824 1.00 97.50 88 LEU A N 1
ATOM 727 C CA . LEU A 1 88 ? -7.910 1.592 4.515 1.00 97.50 88 LEU A CA 1
ATOM 728 C C . LEU A 1 88 ? -8.311 1.964 5.943 1.00 97.50 88 LEU A C 1
ATOM 730 O O . LEU A 1 88 ? -9.441 1.694 6.347 1.00 97.50 88 LEU A 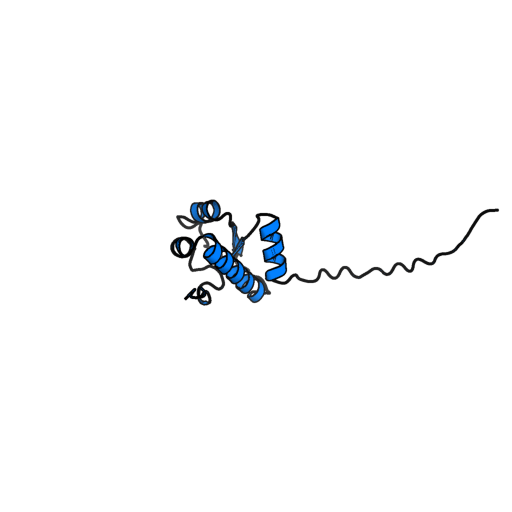O 1
ATOM 734 N N . GLN A 1 89 ? -7.434 2.656 6.666 1.00 96.81 89 GLN A N 1
ATOM 735 C CA . GLN A 1 89 ? -7.693 3.153 8.010 1.00 96.81 89 GLN A CA 1
ATOM 736 C C . GLN A 1 89 ? -8.876 4.121 8.029 1.00 96.81 89 GLN A C 1
ATOM 738 O O . GLN A 1 89 ? -9.801 3.955 8.825 1.00 96.81 89 GLN A O 1
ATOM 743 N N . LYS A 1 90 ? -8.893 5.102 7.119 1.00 95.50 90 LYS A N 1
ATOM 744 C CA . LYS A 1 90 ? -9.977 6.090 7.014 1.00 95.50 90 LYS A CA 1
ATOM 745 C C . LYS A 1 90 ? -11.319 5.453 6.654 1.00 95.50 90 LYS A C 1
ATOM 747 O O . LYS A 1 90 ? -12.355 5.915 7.124 1.00 95.50 90 LYS A O 1
ATOM 752 N N . ARG A 1 91 ? -11.323 4.412 5.816 1.00 95.94 91 ARG A N 1
ATOM 753 C CA . ARG A 1 91 ? -12.559 3.801 5.304 1.00 95.94 91 ARG A CA 1
ATOM 754 C C . ARG A 1 91 ? -13.089 2.648 6.157 1.00 95.94 91 ARG A C 1
ATOM 756 O O . ARG A 1 91 ? -14.303 2.484 6.241 1.00 95.94 91 ARG A O 1
ATOM 763 N N . TYR A 1 92 ? -12.209 1.852 6.758 1.00 95.31 92 TYR A N 1
ATOM 764 C CA . TYR A 1 92 ? -12.553 0.587 7.421 1.00 95.31 92 TYR A CA 1
ATOM 765 C C . TYR A 1 92 ? -12.101 0.515 8.890 1.00 95.31 92 TYR A C 1
ATOM 767 O O . TYR A 1 92 ? -12.300 -0.511 9.552 1.00 95.31 92 TYR A O 1
ATOM 775 N N . GLY A 1 93 ? -11.502 1.585 9.421 1.00 94.00 93 GLY A N 1
ATOM 776 C CA . GLY A 1 93 ? -10.940 1.600 10.769 1.00 94.00 93 GLY A CA 1
ATOM 777 C C . GLY A 1 93 ? -9.790 0.603 10.893 1.00 94.00 93 GLY A C 1
ATOM 778 O O . GLY A 1 93 ? -9.046 0.402 9.947 1.00 94.00 93 GLY A O 1
ATOM 779 N N . LYS A 1 94 ? -9.659 -0.061 12.044 1.00 93.62 94 LYS A N 1
ATOM 780 C CA . LYS A 1 94 ? -8.535 -0.979 12.321 1.00 93.62 94 LYS A CA 1
ATOM 781 C C . LYS A 1 94 ? -8.736 -2.414 11.822 1.00 93.62 94 LYS A C 1
ATOM 783 O O . LYS A 1 94 ? -7.813 -3.214 11.866 1.00 93.62 94 LYS A O 1
ATOM 788 N N . THR A 1 95 ? -9.931 -2.763 11.342 1.00 94.56 95 THR A N 1
ATOM 789 C CA . THR A 1 95 ? -10.282 -4.164 11.024 1.00 94.56 95 THR A CA 1
ATOM 790 C C . THR A 1 95 ? -9.426 -4.784 9.915 1.00 94.56 95 THR A C 1
ATOM 792 O O . THR A 1 95 ? -9.236 -5.996 9.888 1.00 94.56 95 THR A O 1
ATOM 795 N N . TRP A 1 96 ? -8.900 -3.971 8.996 1.00 96.38 96 TRP A N 1
ATOM 796 C CA . TRP A 1 96 ? -8.039 -4.447 7.913 1.00 96.38 96 TRP A CA 1
ATOM 797 C C . TRP A 1 96 ? -6.628 -4.803 8.396 1.00 96.38 96 TRP A C 1
ATOM 799 O O . TRP A 1 96 ? -6.001 -5.677 7.799 1.00 96.38 96 TRP A O 1
ATOM 809 N N . GLU A 1 97 ? -6.141 -4.178 9.474 1.00 95.38 97 GLU A N 1
ATOM 810 C CA . GLU A 1 97 ? -4.792 -4.411 10.012 1.00 95.38 97 GLU A CA 1
ATOM 811 C C . GLU A 1 97 ? -4.632 -5.841 10.541 1.00 95.38 97 GLU A C 1
ATOM 813 O O . GLU A 1 97 ? -3.557 -6.422 10.452 1.00 95.38 97 GLU A O 1
ATOM 818 N N . GLU A 1 98 ? -5.716 -6.442 11.037 1.00 92.81 98 GLU A N 1
ATOM 819 C CA . GLU A 1 98 ? -5.730 -7.833 11.509 1.00 92.81 98 GLU A CA 1
ATOM 820 C C . GLU A 1 98 ? -5.684 -8.850 10.358 1.00 92.81 98 GLU A C 1
ATOM 822 O O . GLU A 1 98 ? -5.330 -10.011 10.563 1.00 92.81 98 GLU A O 1
ATOM 827 N N . LYS A 1 99 ? -6.061 -8.427 9.145 1.00 95.19 99 LYS A N 1
ATOM 828 C CA . LYS A 1 99 ? -6.206 -9.297 7.969 1.00 95.19 99 LYS A CA 1
ATOM 829 C C . LYS A 1 99 ? -5.088 -9.127 6.943 1.00 95.19 99 LYS A C 1
ATOM 831 O O . LYS A 1 99 ? -4.871 -10.022 6.127 1.00 95.19 99 LYS A O 1
ATOM 836 N N . ILE A 1 100 ? -4.420 -7.974 6.923 1.00 95.50 100 ILE A N 1
ATOM 837 C CA . ILE A 1 100 ? -3.348 -7.707 5.967 1.00 95.50 100 ILE A CA 1
ATOM 838 C C . ILE A 1 100 ? -2.132 -8.597 6.251 1.00 95.50 100 ILE A C 1
ATOM 840 O O . ILE A 1 100 ? -1.787 -8.897 7.393 1.00 95.50 100 ILE A O 1
ATOM 844 N N . ARG A 1 101 ? -1.426 -9.002 5.194 1.00 92.88 101 ARG A N 1
ATOM 845 C CA . ARG A 1 101 ? -0.100 -9.607 5.335 1.00 92.88 101 ARG A CA 1
ATOM 846 C C . ARG A 1 101 ? 0.898 -8.590 5.904 1.00 92.88 101 ARG A C 1
ATOM 848 O O . ARG A 1 101 ? 1.006 -7.482 5.398 1.00 92.88 101 ARG A O 1
ATOM 855 N N . THR A 1 102 ? 1.705 -9.002 6.876 1.00 91.56 102 THR A N 1
ATOM 856 C CA . THR A 1 102 ? 2.703 -8.131 7.525 1.00 91.56 102 THR A CA 1
ATOM 857 C C . THR A 1 102 ? 4.029 -8.002 6.762 1.00 91.56 102 THR A C 1
ATOM 859 O O . THR A 1 102 ? 4.897 -7.237 7.169 1.00 91.56 102 THR A O 1
ATOM 862 N N . ASP A 1 103 ? 4.205 -8.731 5.653 1.00 92.44 103 ASP A N 1
ATOM 863 C CA . ASP A 1 103 ? 5.380 -8.649 4.765 1.00 92.44 103 ASP A CA 1
ATOM 864 C C . ASP A 1 103 ? 5.179 -7.713 3.561 1.00 92.44 103 ASP A C 1
ATOM 866 O O . ASP A 1 103 ? 5.986 -7.699 2.629 1.00 92.44 103 ASP A O 1
ATOM 870 N N . VAL A 1 104 ? 4.098 -6.931 3.561 1.00 95.56 104 VAL A N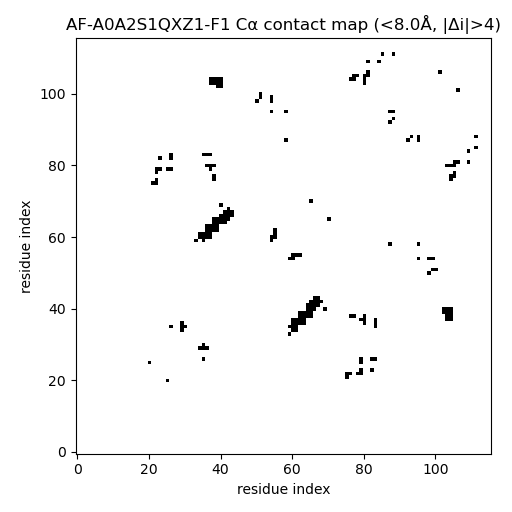 1
ATOM 871 C CA . VAL A 1 104 ? 3.883 -5.865 2.578 1.00 95.56 104 VAL A CA 1
ATOM 872 C C . VAL A 1 104 ? 4.927 -4.764 2.768 1.00 95.56 104 VAL A C 1
ATOM 874 O O . VAL A 1 104 ? 5.398 -4.511 3.880 1.00 95.56 104 VAL A O 1
ATOM 877 N N . MET A 1 105 ? 5.303 -4.084 1.683 1.00 96.69 105 MET A N 1
ATOM 878 C CA . MET A 1 105 ? 6.286 -3.002 1.787 1.00 96.69 105 MET A CA 1
ATOM 879 C C . MET A 1 105 ? 5.776 -1.895 2.714 1.00 96.69 105 MET A C 1
ATOM 881 O O . MET A 1 105 ? 4.600 -1.536 2.650 1.00 96.69 105 MET A O 1
ATOM 885 N N . ALA A 1 106 ? 6.682 -1.355 3.534 1.00 96.19 106 ALA A N 1
ATOM 886 C CA . ALA A 1 106 ? 6.433 -0.291 4.508 1.00 96.19 106 ALA A CA 1
ATOM 887 C C . ALA A 1 106 ? 5.469 -0.632 5.659 1.00 96.19 106 ALA A C 1
ATOM 889 O O . ALA A 1 106 ? 5.048 0.279 6.371 1.00 96.19 106 ALA A O 1
ATOM 890 N N . TRP A 1 107 ? 5.152 -1.911 5.896 1.00 96.50 107 TRP A N 1
ATOM 891 C CA . TRP A 1 107 ? 4.345 -2.311 7.056 1.00 96.50 107 TRP A CA 1
ATOM 892 C C . TRP A 1 107 ? 4.962 -1.868 8.390 1.00 96.50 107 TRP A C 1
ATOM 894 O O . TRP A 1 107 ? 4.274 -1.353 9.263 1.00 96.50 107 TRP A O 1
ATOM 904 N N . ASP A 1 108 ? 6.282 -1.988 8.520 1.00 94.75 108 ASP A N 1
ATOM 905 C CA . ASP A 1 108 ? 7.066 -1.557 9.682 1.00 94.75 108 ASP A CA 1
ATOM 906 C C . ASP A 1 108 ? 7.031 -0.037 9.923 1.00 94.75 108 ASP A C 1
ATOM 908 O O . ASP A 1 108 ? 7.287 0.430 11.035 1.00 94.75 108 ASP A O 1
ATOM 912 N N . LYS A 1 109 ? 6.707 0.740 8.883 1.00 95.38 109 LYS A N 1
ATOM 913 C CA . LYS A 1 109 ? 6.591 2.202 8.935 1.00 95.38 109 LYS A CA 1
ATOM 914 C C . LYS A 1 109 ? 5.165 2.674 9.195 1.00 95.38 109 LYS A C 1
ATOM 916 O O . LYS A 1 109 ? 4.988 3.847 9.526 1.00 95.38 109 LYS A O 1
ATOM 921 N N . TRP A 1 110 ? 4.167 1.803 9.034 1.00 95.94 110 TRP A N 1
ATOM 922 C CA . TRP A 1 110 ? 2.773 2.159 9.249 1.00 95.94 110 TRP A CA 1
ATOM 923 C C . TRP A 1 110 ? 2.542 2.545 10.710 1.00 95.94 110 TRP A C 1
ATOM 925 O O . TRP A 1 110 ? 2.820 1.786 11.639 1.00 95.94 110 TRP A O 1
ATOM 935 N N . LYS A 1 111 ? 2.035 3.760 10.904 1.00 90.12 111 LYS A N 1
ATOM 936 C CA . LYS A 1 111 ? 1.576 4.268 12.191 1.00 90.12 111 LYS A CA 1
ATOM 937 C C . LYS A 1 111 ? 0.236 4.935 11.920 1.00 90.12 111 LYS A C 1
ATOM 939 O O . LYS A 1 111 ? 0.240 5.974 11.260 1.00 90.12 111 LYS A O 1
ATOM 944 N N . PRO A 1 112 ? -0.891 4.358 12.365 1.00 81.06 112 PRO A N 1
ATOM 945 C CA . PRO A 1 112 ? -2.170 5.020 12.185 1.00 81.06 112 PRO A CA 1
ATOM 946 C C . PRO A 1 112 ? -2.104 6.369 12.899 1.00 81.06 112 PRO A C 1
ATOM 948 O O . PRO A 1 112 ? -1.660 6.434 14.050 1.00 81.06 112 PRO A O 1
ATOM 951 N N . GLU A 1 113 ? -2.524 7.442 12.228 1.00 73.69 113 GLU A N 1
ATOM 952 C CA . GLU A 1 113 ? -2.752 8.706 12.921 1.00 73.69 113 GLU A CA 1
ATOM 953 C C . GLU A 1 113 ? -3.732 8.431 14.065 1.00 73.69 113 GLU A C 1
ATOM 955 O O . GLU A 1 113 ? -4.831 7.905 13.862 1.00 73.69 113 GLU A O 1
ATOM 960 N N . THR A 1 114 ? -3.310 8.717 15.294 1.00 59.41 114 THR A N 1
ATOM 961 C CA . THR A 1 114 ? -4.209 8.708 16.439 1.00 59.41 114 THR A CA 1
ATOM 962 C C . THR A 1 114 ? -5.178 9.863 16.246 1.00 59.41 114 THR A C 1
ATOM 964 O O . THR A 1 114 ? -4.832 11.009 16.514 1.00 59.41 114 THR A O 1
ATOM 967 N N . THR A 1 115 ? -6.382 9.579 15.750 1.00 53.47 115 THR A N 1
ATOM 968 C CA . THR A 1 115 ? -7.531 10.462 15.979 1.00 53.47 115 THR A CA 1
ATOM 969 C C . THR A 1 115 ? -7.774 10.497 17.485 1.00 53.47 115 THR A C 1
ATOM 971 O O . THR A 1 115 ? -8.358 9.559 18.032 1.00 53.47 115 THR A O 1
ATOM 974 N N . GLU A 1 116 ? -7.217 11.518 18.138 1.00 40.09 116 GLU A N 1
ATOM 975 C CA . GLU A 1 116 ? -7.624 11.997 19.464 1.00 40.09 116 GLU A CA 1
ATOM 976 C C . GLU A 1 116 ? -9.020 12.633 19.410 1.00 40.09 116 GLU A C 1
ATOM 978 O O . GLU A 1 116 ? -9.352 13.262 18.375 1.00 40.09 116 GLU A O 1
#

Radius of gyration: 21.23 Å; Cα contacts (8 Å, |Δi|>4): 104; chains: 1; bounding box: 28×50×78 Å

Secondary structure (DSSP, 8-state):
------------------PPPPHHHHHHHHHHHT--EEEE---TT-PPPTTHHHHHHHHT-EEEE--SS--S-HHHHHHHHHHHHHHHHHHHTTTTTTTS-TTBTTGGG-------

Nearest PDB structures (foldseek):
  7oyy-assembly1_A  TM=4.797E-01  e=2.991E+00  Escherichia coli K-12
  4eqb-assembly2_B  TM=5.343E-01  e=4.658E+00  Streptococcus pneumoniae TCH8431/19A

Organism: NCBI:txid2175091

Foldseek 3Di:
DDDDDPPPPVPPPPPPPVPDDALVRVLVVCVVVLAAEFEAAAEPPDDDDPLQVVLCVVLSYYYDYDYNDDDPCLVRNLVNNLVVVQVCCVPPNCPSVVRDDCRTRNSVVDDHPPPD

Sequence (116 aa):
MKALLILTFSLMILPVFAQERTAEEQFRRDMENHTVKIYILGGLMDRIRDGEADFQKDYNITYYKFGCLAPPNLSFYSDYNLLVFEFLQKRYGKTWEEKIRTDVMAWDKWKPETTE

Mean predicted aligned error: 8.78 Å

Solvent-accessible surface area (backbone atoms only — not comparable to full-atom values): 7311 Å² total; per-residue (Å²): 136,82,86,82,85,82,74,77,74,73,79,73,73,69,78,81,68,81,71,81,72,51,37,65,60,48,48,54,51,22,60,75,68,68,61,36,60,40,42,27,80,42,36,97,78,67,68,90,56,90,58,51,68,55,45,26,63,77,68,59,35,43,79,44,65,36,51,80,60,81,70,92,62,57,62,48,49,24,54,32,25,51,55,46,50,52,50,44,39,77,75,57,46,69,68,55,70,80,59,53,72,79,72,33,43,51,48,92,71,65,68,81,80,79,85,123